Protein AF-A0A9D4KK01-F1 (afdb_monomer_lite)

pLDDT: mean 93.89, std 7.54, range [48.91, 98.69]

Organism: Dreissena polymorpha (NCBI:txid45954)

Secondary structure (DSSP, 8-state):
-EEE--TT-----S----EE---SSSS--TT---S-EE-TTHHHHHHHHHTT-SEEE---SHHHH--TT---

Radius of gyration: 13.93 Å; chains: 1; bounding box: 27×23×40 Å

Sequence (72 aa):
MHLSCPADLVIHIGKAVYGRIQAGDICPHPMIQTTECESETSTDIVKNLCQGMTSCHLKASNAIFDDPCTMT

Foldseek 3Di:
DKDADPPPDFDDQPDDWQFAQDDDDDVDDPPDDDNPFTQPCGSVLCCVQGGGHRMGDDDRDCVRRNGSPDDD

InterPro domains:
  IPR000922 D-galactoside/L-rhamnose binding SUEL lectin domain [PF02140] (3-71)
  IPR000922 D-galactoside/L-rhamnose binding SUEL lectin domain [PS50228] (1-72)
  IPR043159 D-galactoside/L-rhamnose binding SUEL lectin domain superfamily [G3DSA:2.60.120.740] (1-72)

Structure (mmCIF, N/CA/C/O backbone):
data_AF-A0A9D4KK01-F1
#
_entry.id   AF-A0A9D4KK01-F1
#
loop_
_atom_site.group_PDB
_atom_site.id
_atom_site.type_symbol
_atom_site.label_atom_id
_atom_site.label_alt_id
_atom_site.label_comp_id
_atom_site.label_asym_id
_atom_site.label_entity_id
_atom_site.label_seq_id
_atom_site.pdbx_PDB_ins_code
_atom_site.Cartn_x
_atom_site.Cartn_y
_atom_site.Cartn_z
_atom_site.occupancy
_atom_site.B_iso_or_equiv
_atom_site.auth_seq_id
_atom_site.auth_comp_id
_atom_site.auth_asym_id
_atom_site.auth_atom_id
_atom_site.pdbx_PDB_model_num
ATOM 1 N N . MET A 1 1 ? -6.414 -7.456 0.154 1.00 93.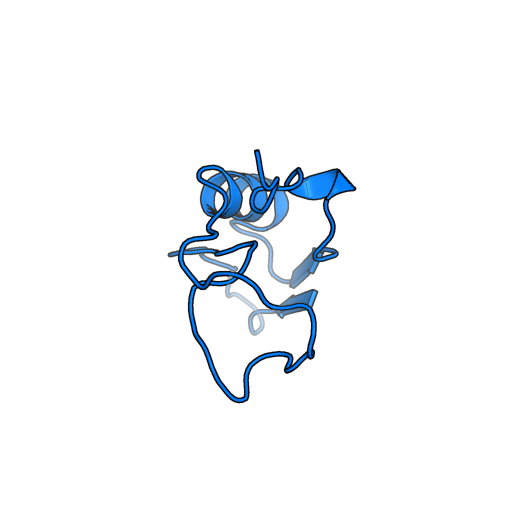50 1 MET A N 1
ATOM 2 C CA . MET A 1 1 ? -5.732 -7.232 1.444 1.00 93.50 1 MET A CA 1
ATOM 3 C C . MET A 1 1 ? -6.783 -6.819 2.450 1.00 93.50 1 MET A C 1
ATOM 5 O O . MET A 1 1 ? -7.606 -5.969 2.129 1.00 93.50 1 MET A O 1
ATOM 9 N N . HIS A 1 2 ? -6.776 -7.440 3.625 1.00 97.56 2 HIS A N 1
ATOM 10 C CA . HIS A 1 2 ? -7.692 -7.124 4.715 1.00 97.56 2 HIS A CA 1
ATOM 11 C C . HIS A 1 2 ? -6.887 -6.600 5.902 1.00 97.56 2 HIS A C 1
ATOM 13 O O . HIS A 1 2 ? -5.910 -7.231 6.297 1.00 97.56 2 HIS A O 1
ATOM 19 N N . LEU A 1 3 ? -7.284 -5.445 6.427 1.00 97.94 3 LEU A N 1
ATOM 20 C CA . LEU A 1 3 ? -6.732 -4.842 7.634 1.00 97.94 3 LEU A CA 1
ATOM 21 C C . LEU A 1 3 ? -7.818 -4.859 8.705 1.00 97.94 3 LEU A C 1
ATOM 23 O O . LEU A 1 3 ? -8.972 -4.548 8.409 1.00 97.94 3 LEU A O 1
ATOM 27 N N . SER A 1 4 ? -7.452 -5.191 9.936 1.00 98.12 4 SER A N 1
ATOM 28 C CA . SER A 1 4 ? -8.388 -5.249 11.056 1.00 98.12 4 SER A CA 1
ATOM 29 C C . SER A 1 4 ? -7.689 -4.928 12.365 1.00 98.12 4 SER A C 1
ATOM 31 O O . SER A 1 4 ? -6.578 -5.405 12.608 1.00 98.12 4 SER A O 1
ATOM 33 N N . CYS A 1 5 ? -8.377 -4.192 13.226 1.00 98.25 5 CYS A N 1
ATOM 34 C CA . CYS A 1 5 ? -7.996 -3.991 14.613 1.00 98.25 5 CYS A CA 1
ATOM 35 C C . CYS A 1 5 ? -8.965 -4.735 15.548 1.00 98.25 5 CYS A C 1
ATOM 37 O O . CYS A 1 5 ? -10.116 -4.982 15.175 1.00 98.25 5 CYS A O 1
ATOM 39 N N . PRO A 1 6 ? -8.516 -5.101 16.763 1.00 97.50 6 PRO A N 1
ATOM 40 C CA . PRO A 1 6 ? -9.404 -5.539 17.836 1.00 97.50 6 PRO A CA 1
ATOM 41 C C . PRO A 1 6 ? -10.507 -4.514 18.137 1.00 97.50 6 PRO A C 1
ATOM 43 O O . PRO A 1 6 ? -10.409 -3.350 17.743 1.00 97.50 6 PRO A O 1
ATOM 46 N N . ALA A 1 7 ? -11.534 -4.946 18.875 1.00 93.88 7 ALA A N 1
ATOM 47 C CA . ALA A 1 7 ? -12.584 -4.053 19.357 1.00 93.88 7 ALA A CA 1
ATOM 48 C C . ALA A 1 7 ? -11.990 -2.832 20.085 1.00 93.88 7 ALA A C 1
ATOM 50 O O . ALA A 1 7 ? -10.956 -2.938 20.746 1.00 93.88 7 ALA A O 1
ATOM 51 N N . ASP A 1 8 ? -12.641 -1.680 19.912 1.00 94.94 8 ASP A N 1
ATOM 52 C CA . ASP A 1 8 ? -12.263 -0.380 20.486 1.00 94.94 8 ASP A CA 1
ATOM 53 C C . ASP A 1 8 ? -10.922 0.210 20.000 1.00 94.94 8 ASP A C 1
ATOM 55 O O . ASP A 1 8 ? -10.500 1.265 20.473 1.00 94.94 8 ASP A O 1
ATOM 59 N N . LEU A 1 9 ? -10.271 -0.417 19.012 1.00 98.31 9 LEU A N 1
ATOM 60 C CA . LEU A 1 9 ? -9.081 0.106 18.336 1.00 98.31 9 LEU A CA 1
ATOM 61 C C . LEU A 1 9 ? -9.363 0.420 16.864 1.00 98.31 9 LEU A C 1
ATOM 63 O O . LEU A 1 9 ? -10.242 -0.163 16.233 1.00 98.31 9 LEU A O 1
ATOM 67 N N . VAL A 1 10 ? -8.572 1.330 16.296 1.00 98.56 10 VAL A N 1
ATOM 68 C CA . VAL A 1 10 ? -8.697 1.754 14.896 1.00 98.56 10 VAL A CA 1
ATOM 69 C C . VAL A 1 10 ? -7.375 1.639 14.150 1.00 98.56 10 VAL A C 1
ATOM 71 O O . VAL A 1 10 ? -6.294 1.733 14.733 1.00 98.56 10 VAL A O 1
ATOM 74 N N . ILE A 1 11 ? -7.472 1.467 12.835 1.00 98.69 11 ILE A N 1
ATOM 75 C CA . ILE A 1 11 ? -6.334 1.378 11.929 1.00 98.69 11 ILE A CA 1
ATOM 76 C C . ILE A 1 11 ? -5.610 2.728 11.874 1.00 98.69 11 ILE A C 1
ATOM 78 O O . ILE A 1 11 ? -6.207 3.770 11.592 1.00 98.69 11 ILE A O 1
ATOM 82 N N . HIS A 1 12 ? -4.292 2.682 12.073 1.00 98.50 12 HIS A N 1
ATOM 83 C CA . HIS A 1 12 ? -3.381 3.792 11.827 1.00 98.50 12 HIS A CA 1
ATOM 84 C C . HIS A 1 12 ? -2.343 3.384 10.775 1.00 98.50 12 HIS A C 1
ATOM 86 O O . HIS A 1 12 ? -1.536 2.483 11.002 1.00 98.50 12 HIS A O 1
ATOM 92 N N . ILE A 1 13 ? -2.361 4.039 9.617 1.00 98.50 13 ILE A N 1
ATOM 93 C CA . ILE A 1 13 ? -1.471 3.734 8.497 1.00 98.50 13 ILE A CA 1
ATOM 94 C C . ILE A 1 13 ? -0.184 4.552 8.633 1.00 98.50 13 ILE A C 1
ATOM 96 O O . ILE A 1 13 ? -0.172 5.758 8.388 1.00 98.50 13 ILE A O 1
ATOM 100 N N . GLY A 1 14 ? 0.911 3.883 9.003 1.00 98.31 14 GLY A N 1
ATOM 101 C CA . GLY A 1 14 ? 2.243 4.496 9.068 1.00 98.31 14 GLY A CA 1
ATOM 102 C C . GLY A 1 14 ? 2.901 4.632 7.692 1.00 98.31 14 GLY A C 1
ATOM 103 O O . GLY A 1 14 ? 3.256 5.732 7.275 1.00 98.31 14 GLY A O 1
ATOM 104 N N . LYS A 1 15 ? 3.022 3.513 6.970 1.00 97.56 15 LYS A N 1
ATOM 105 C CA . LYS A 1 15 ? 3.549 3.433 5.601 1.00 97.56 15 LYS A CA 1
ATOM 106 C C . LYS A 1 15 ? 2.772 2.369 4.829 1.00 97.56 15 LYS A C 1
ATOM 108 O O . LYS A 1 15 ? 2.441 1.326 5.389 1.00 97.56 15 LYS A O 1
ATOM 113 N N . ALA A 1 16 ? 2.524 2.612 3.549 1.00 97.38 16 ALA A N 1
ATOM 114 C CA . ALA A 1 16 ? 2.084 1.590 2.609 1.00 97.38 16 ALA A CA 1
ATOM 115 C C . ALA A 1 16 ? 2.906 1.683 1.323 1.00 97.38 16 ALA A C 1
ATOM 117 O O . ALA A 1 16 ? 3.207 2.783 0.862 1.00 97.38 16 ALA A O 1
ATOM 118 N N . VAL A 1 17 ? 3.241 0.528 0.750 1.00 96.38 17 VAL A N 1
ATOM 119 C CA . VAL A 1 17 ? 4.015 0.405 -0.490 1.00 96.38 17 VAL A CA 1
ATOM 120 C C . VAL A 1 17 ? 3.186 -0.372 -1.497 1.00 96.38 17 VAL A C 1
ATOM 122 O O . VAL A 1 17 ? 2.724 -1.475 -1.200 1.00 96.38 17 VAL A O 1
ATOM 125 N N . TYR A 1 18 ? 3.025 0.193 -2.688 1.00 96.38 18 TYR A N 1
ATOM 126 C CA . TYR A 1 18 ? 2.565 -0.531 -3.868 1.00 96.38 18 TYR A CA 1
ATOM 127 C C . TYR A 1 18 ? 3.679 -0.526 -4.917 1.00 96.38 18 TYR A C 1
ATOM 129 O O . TYR A 1 18 ? 4.245 0.527 -5.194 1.00 96.38 18 TYR A O 1
ATOM 137 N N . GLY A 1 19 ? 4.011 -1.698 -5.460 1.00 95.06 19 GLY A N 1
ATOM 138 C CA . GLY A 1 19 ? 5.155 -1.898 -6.351 1.00 95.06 19 GLY A CA 1
ATOM 139 C C . GLY A 1 19 ? 6.049 -3.045 -5.879 1.00 95.06 19 GLY A C 1
ATOM 140 O O . GLY A 1 19 ? 5.571 -4.037 -5.320 1.00 95.06 19 GLY A O 1
ATOM 141 N N . ARG A 1 20 ? 7.355 -2.909 -6.098 1.00 94.88 20 ARG A N 1
ATOM 142 C CA . ARG A 1 20 ? 8.386 -3.856 -5.687 1.00 94.88 20 ARG A CA 1
ATOM 143 C C . ARG A 1 20 ? 9.641 -3.133 -5.214 1.00 94.88 20 ARG A C 1
ATOM 145 O O . ARG A 1 20 ? 10.365 -2.559 -6.018 1.00 94.88 20 ARG A O 1
ATOM 152 N N . ILE A 1 21 ? 9.925 -3.280 -3.922 1.00 94.06 21 ILE A N 1
ATOM 153 C CA . ILE A 1 21 ? 11.099 -2.690 -3.258 1.00 94.06 21 ILE A CA 1
ATOM 154 C C . ILE A 1 21 ? 12.120 -3.724 -2.760 1.00 94.06 21 ILE A C 1
ATOM 156 O O . ILE A 1 21 ? 13.131 -3.376 -2.159 1.00 94.06 21 ILE A O 1
ATOM 160 N N . GLN A 1 22 ? 11.837 -5.017 -2.949 1.00 91.62 22 GLN A N 1
ATOM 161 C CA . GLN A 1 22 ? 12.676 -6.118 -2.474 1.00 91.62 22 GLN A CA 1
ATOM 162 C C . GLN A 1 22 ? 12.725 -7.248 -3.506 1.00 91.62 22 GLN A C 1
ATOM 164 O O . GLN A 1 22 ? 11.718 -7.580 -4.145 1.00 91.62 22 GLN A O 1
ATOM 169 N N . ALA A 1 23 ? 13.916 -7.826 -3.662 1.00 86.56 23 ALA A N 1
ATOM 170 C CA . ALA A 1 23 ? 14.147 -9.039 -4.438 1.00 86.56 23 ALA A CA 1
ATOM 171 C C . ALA A 1 23 ? 13.831 -10.293 -3.601 1.00 86.56 23 ALA A C 1
ATOM 173 O O . ALA A 1 23 ? 13.587 -10.208 -2.397 1.00 86.56 23 ALA A O 1
ATOM 174 N N . GLY A 1 24 ? 13.882 -11.464 -4.237 1.00 86.12 24 GLY A N 1
ATOM 175 C CA . GLY A 1 24 ? 13.754 -12.755 -3.561 1.00 86.12 24 GLY A CA 1
ATOM 176 C C . GLY A 1 24 ? 12.307 -13.217 -3.408 1.00 86.12 24 GLY A C 1
ATOM 177 O O . GLY A 1 24 ? 11.543 -13.212 -4.373 1.00 86.12 24 GLY A O 1
ATOM 178 N N . ASP A 1 25 ? 11.949 -13.639 -2.196 1.00 89.88 25 ASP A N 1
ATOM 179 C CA . ASP A 1 25 ? 10.784 -14.501 -1.954 1.00 89.88 25 ASP A CA 1
ATOM 180 C C . ASP A 1 25 ? 9.447 -13.759 -1.805 1.00 89.88 25 ASP A C 1
ATOM 182 O O . ASP A 1 25 ? 8.393 -14.384 -1.675 1.00 89.88 25 ASP A O 1
ATOM 186 N N . ILE A 1 26 ? 9.441 -12.423 -1.835 1.00 92.50 26 ILE A N 1
ATOM 187 C CA . ILE A 1 26 ? 8.192 -11.654 -1.786 1.00 92.50 26 ILE A CA 1
ATOM 188 C C . ILE A 1 26 ? 7.562 -11.647 -3.177 1.00 92.50 26 ILE A C 1
ATOM 190 O O . ILE A 1 26 ? 8.014 -10.935 -4.075 1.00 92.50 26 ILE A O 1
ATOM 194 N N . CYS A 1 27 ? 6.487 -12.421 -3.347 1.00 92.56 27 CYS A N 1
ATOM 195 C CA . CYS A 1 27 ? 5.758 -12.566 -4.612 1.00 92.56 27 CYS A CA 1
ATOM 196 C C . CYS A 1 27 ? 6.709 -12.862 -5.796 1.00 92.56 27 CYS A C 1
ATOM 198 O O . CYS A 1 27 ? 6.805 -12.029 -6.705 1.00 92.56 27 CYS A O 1
ATOM 200 N N . PRO A 1 28 ? 7.456 -13.983 -5.784 1.00 93.75 28 PRO A N 1
ATOM 201 C CA . PRO A 1 28 ? 8.487 -14.259 -6.777 1.00 93.75 28 PRO A CA 1
ATOM 202 C C . PRO A 1 28 ? 7.868 -14.465 -8.162 1.00 93.75 28 PRO A C 1
ATOM 204 O O . PRO A 1 28 ? 6.866 -15.164 -8.317 1.00 93.75 28 PRO A O 1
ATOM 207 N N . HIS A 1 29 ? 8.469 -13.853 -9.180 1.00 92.44 29 HIS A N 1
ATOM 208 C CA . HIS A 1 29 ? 8.023 -13.978 -10.564 1.00 92.44 29 HIS A CA 1
ATOM 209 C C . HIS A 1 29 ? 9.191 -13.719 -11.532 1.00 92.44 29 HIS A C 1
ATOM 211 O O . HIS A 1 29 ? 9.951 -12.777 -11.314 1.00 92.44 29 HIS A O 1
ATOM 217 N N . PRO A 1 30 ? 9.346 -14.489 -12.627 1.00 90.38 30 PRO A N 1
ATOM 218 C CA . PRO A 1 30 ? 10.482 -14.340 -13.546 1.00 90.38 30 PRO A CA 1
ATOM 219 C C . PRO A 1 30 ? 10.513 -12.999 -14.295 1.00 90.38 30 PRO A C 1
ATOM 221 O O . PRO A 1 30 ? 11.550 -12.615 -14.818 1.00 90.38 30 PRO A O 1
ATOM 224 N N . MET A 1 31 ? 9.390 -12.277 -14.352 1.00 89.19 31 MET A N 1
ATOM 225 C CA . MET A 1 31 ? 9.300 -10.972 -15.029 1.00 89.19 31 MET A CA 1
ATOM 226 C C . MET A 1 31 ? 9.606 -9.778 -14.114 1.00 89.19 31 MET A C 1
ATOM 228 O O . MET A 1 31 ? 9.338 -8.642 -14.487 1.00 89.19 31 MET A O 1
ATOM 232 N N . ILE A 1 32 ? 10.137 -10.010 -12.915 1.00 89.56 32 ILE A N 1
ATOM 233 C CA . ILE A 1 32 ? 10.619 -8.931 -12.051 1.00 89.56 32 ILE A CA 1
ATOM 234 C C . ILE A 1 32 ? 11.883 -8.335 -12.678 1.00 89.56 32 ILE A C 1
ATOM 236 O O . ILE A 1 32 ? 12.897 -9.017 -12.767 1.00 89.56 32 ILE A O 1
ATOM 240 N N . GLN A 1 33 ? 11.817 -7.069 -13.092 1.00 87.50 33 GLN A N 1
ATOM 241 C CA . GLN A 1 33 ? 12.932 -6.371 -13.750 1.00 87.50 33 GLN A CA 1
ATOM 242 C C . GLN A 1 33 ? 13.673 -5.403 -12.821 1.00 87.50 33 GLN A C 1
ATOM 244 O O . GLN A 1 33 ? 14.846 -5.119 -13.031 1.00 87.50 33 GLN A O 1
ATOM 249 N N . THR A 1 34 ? 13.001 -4.895 -11.786 1.00 90.44 34 THR A N 1
ATOM 250 C CA . THR A 1 34 ? 13.560 -3.914 -10.851 1.00 90.44 34 THR A CA 1
ATOM 251 C C . THR A 1 34 ? 12.976 -4.084 -9.448 1.00 90.44 34 THR A C 1
ATOM 253 O O . THR A 1 34 ? 11.879 -4.624 -9.267 1.00 90.44 34 THR A O 1
ATOM 256 N N . THR A 1 35 ? 13.731 -3.616 -8.457 1.00 93.06 35 THR A N 1
ATOM 257 C CA . THR A 1 35 ? 13.300 -3.426 -7.066 1.00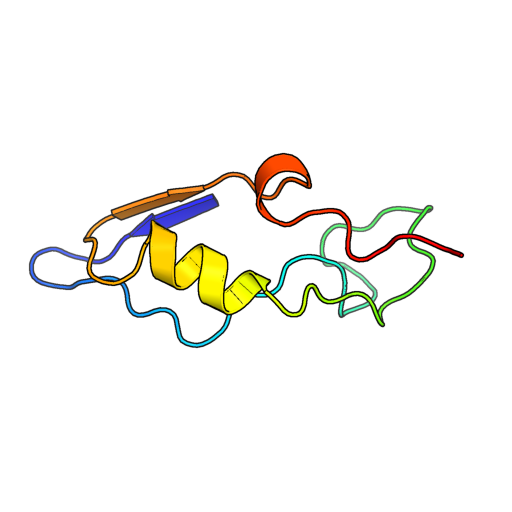 93.06 35 THR A CA 1
ATOM 258 C C . THR A 1 35 ? 13.287 -1.950 -6.669 1.00 93.06 35 THR A C 1
ATOM 260 O O . THR A 1 35 ? 13.219 -1.631 -5.491 1.00 93.06 35 THR A O 1
ATOM 263 N N . GLU A 1 36 ? 13.378 -1.047 -7.639 1.00 92.81 36 GLU A N 1
ATOM 264 C CA . GLU A 1 36 ? 13.214 0.398 -7.468 1.00 92.81 36 GLU A CA 1
ATOM 265 C C . GLU A 1 36 ? 11.828 0.810 -7.978 1.00 92.81 36 GLU A C 1
ATOM 267 O O . GLU A 1 36 ? 11.682 1.734 -8.767 1.00 92.81 36 GLU A O 1
ATOM 272 N N . CYS A 1 37 ? 10.797 0.061 -7.581 1.00 93.25 37 CYS A N 1
ATOM 273 C CA . CYS A 1 37 ? 9.420 0.356 -7.943 1.00 93.25 37 CYS A CA 1
ATOM 274 C C . CYS A 1 37 ? 8.587 0.596 -6.682 1.00 93.25 37 CYS A C 1
ATOM 276 O O . CYS A 1 37 ? 8.209 -0.340 -5.978 1.00 93.25 37 CYS A O 1
ATOM 278 N N . GLU A 1 38 ? 8.264 1.852 -6.405 1.00 94.31 38 GLU A N 1
ATOM 279 C CA . GLU A 1 38 ? 7.395 2.257 -5.302 1.00 94.31 38 GLU A CA 1
ATOM 280 C C . GLU A 1 38 ? 6.483 3.376 -5.801 1.00 94.31 38 GLU A C 1
ATOM 282 O O . GLU A 1 38 ? 6.948 4.371 -6.346 1.00 94.31 38 GLU A O 1
ATOM 287 N N . SER A 1 39 ? 5.172 3.204 -5.640 1.00 95.44 39 SER A N 1
ATOM 288 C CA . SER A 1 39 ? 4.209 4.282 -5.864 1.00 95.44 39 SER A CA 1
ATOM 289 C C . SER A 1 39 ? 4.399 5.365 -4.804 1.00 95.44 39 SER A C 1
ATOM 291 O O . SER A 1 39 ? 4.306 5.090 -3.608 1.00 95.44 39 SER A O 1
ATOM 293 N N . GLU A 1 40 ? 4.607 6.609 -5.234 1.00 94.69 40 GLU A N 1
ATOM 294 C CA . GLU A 1 40 ? 4.746 7.755 -4.326 1.00 94.69 40 GLU A CA 1
ATOM 295 C C . GLU A 1 40 ? 3.453 8.044 -3.544 1.00 94.69 40 GLU A C 1
ATOM 297 O O . GLU A 1 40 ? 3.488 8.602 -2.449 1.00 94.69 40 GLU A O 1
ATOM 302 N N . THR A 1 41 ? 2.299 7.630 -4.074 1.00 96.81 41 THR A N 1
ATOM 303 C CA . THR A 1 41 ? 0.974 7.938 -3.520 1.00 96.81 41 THR A CA 1
ATOM 304 C C . THR A 1 41 ? 0.383 6.801 -2.690 1.00 96.81 41 THR A C 1
ATOM 306 O O . THR A 1 41 ? -0.674 6.974 -2.076 1.00 96.81 41 THR A O 1
ATOM 309 N N . SER A 1 42 ? 1.040 5.635 -2.607 1.00 97.81 42 SER A N 1
ATOM 310 C CA . SER A 1 42 ? 0.448 4.450 -1.973 1.00 97.81 42 SER A CA 1
ATOM 311 C C . SER A 1 42 ? 0.090 4.665 -0.506 1.00 97.81 42 SER A C 1
ATOM 313 O O . SER A 1 42 ? -0.963 4.208 -0.062 1.00 97.81 42 SER A O 1
ATOM 315 N N . THR A 1 43 ? 0.921 5.383 0.253 1.00 98.38 43 THR A N 1
ATOM 316 C CA . THR A 1 43 ? 0.624 5.673 1.665 1.00 98.38 43 THR A CA 1
ATOM 317 C C . THR A 1 43 ? -0.616 6.553 1.810 1.00 98.38 43 THR A C 1
ATOM 319 O O . THR A 1 43 ? -1.479 6.248 2.635 1.00 98.38 43 THR A O 1
ATOM 322 N N . ASP A 1 44 ? -0.744 7.594 0.992 1.00 98.38 44 ASP A N 1
ATOM 323 C CA . ASP A 1 44 ? -1.866 8.530 1.070 1.00 98.38 44 ASP A CA 1
ATOM 324 C C . ASP A 1 44 ? -3.174 7.886 0.612 1.00 98.38 44 ASP A C 1
ATOM 326 O O . ASP A 1 44 ? -4.205 8.053 1.261 1.00 98.38 44 ASP A O 1
ATOM 330 N N . ILE A 1 45 ? -3.133 7.060 -0.436 1.00 98.19 45 ILE A N 1
ATOM 331 C CA . ILE A 1 45 ? -4.298 6.298 -0.898 1.00 98.19 45 ILE A CA 1
ATOM 332 C C . ILE A 1 45 ? -4.796 5.353 0.202 1.00 98.19 45 ILE A C 1
ATOM 334 O O . ILE A 1 45 ? -5.986 5.341 0.515 1.00 98.19 45 ILE A O 1
ATOM 338 N N . VAL A 1 46 ? -3.904 4.584 0.841 1.00 98.31 46 VAL A N 1
ATOM 339 C CA . VAL A 1 46 ? -4.316 3.657 1.911 1.00 98.31 46 VAL A CA 1
ATOM 340 C C . VAL A 1 46 ? -4.805 4.412 3.148 1.00 98.31 46 VAL A C 1
ATOM 342 O O . VAL A 1 46 ? -5.781 3.985 3.765 1.00 98.31 46 VAL A O 1
ATOM 345 N N . LYS A 1 47 ? -4.191 5.552 3.495 1.00 98.56 47 LYS A N 1
ATOM 346 C CA . LYS A 1 47 ? -4.705 6.438 4.552 1.00 98.56 47 LYS A CA 1
ATOM 347 C C . LYS A 1 47 ? -6.125 6.899 4.238 1.00 98.56 47 LYS A C 1
ATOM 349 O O . LYS A 1 47 ? -7.009 6.701 5.063 1.00 98.56 47 LYS A O 1
ATOM 354 N N . ASN A 1 48 ? -6.362 7.431 3.043 1.00 98.25 48 ASN A N 1
ATOM 355 C CA . ASN A 1 48 ? -7.678 7.926 2.640 1.00 98.25 48 ASN A CA 1
ATOM 356 C C . ASN A 1 48 ? -8.760 6.839 2.680 1.00 98.25 48 ASN A C 1
ATOM 358 O O . ASN A 1 48 ? -9.914 7.137 2.975 1.00 98.25 48 ASN A O 1
ATOM 362 N N . LEU A 1 49 ? -8.395 5.586 2.400 1.00 97.56 49 LEU A N 1
ATOM 363 C CA . LEU A 1 49 ? -9.343 4.475 2.350 1.00 97.56 49 LEU A CA 1
ATOM 364 C C . LEU A 1 49 ? -9.570 3.773 3.692 1.00 97.56 49 LEU A C 1
ATOM 366 O O . LEU A 1 49 ? -10.643 3.209 3.880 1.00 97.56 49 LEU A O 1
ATOM 370 N N . CYS A 1 50 ? -8.584 3.749 4.593 1.00 98.50 50 CYS A N 1
ATOM 371 C CA . CYS A 1 50 ? -8.616 2.864 5.765 1.00 98.50 50 CYS A CA 1
ATOM 372 C C . CYS A 1 50 ? -8.339 3.546 7.111 1.00 98.50 50 CYS A C 1
ATOM 374 O O . CYS A 1 50 ? -8.581 2.935 8.154 1.00 98.50 50 CYS A O 1
ATOM 376 N N . GLN A 1 51 ? -7.788 4.762 7.127 1.00 98.56 51 GLN A N 1
ATOM 377 C CA . GLN A 1 51 ? -7.397 5.429 8.369 1.00 98.56 51 GLN A CA 1
ATOM 378 C C . GLN A 1 51 ? -8.611 5.623 9.288 1.00 98.56 51 GLN A C 1
ATOM 380 O O . GLN A 1 51 ? -9.645 6.136 8.871 1.00 98.56 51 GLN A O 1
ATOM 385 N N . GLY A 1 52 ? -8.478 5.242 10.560 1.00 98.38 52 GLY A N 1
ATOM 386 C CA . GLY A 1 52 ? -9.532 5.414 11.562 1.00 98.38 52 GLY A CA 1
ATOM 387 C C . GLY A 1 52 ? -10.662 4.380 11.497 1.00 98.38 52 GLY A C 1
ATOM 388 O O . GLY A 1 52 ? -11.556 4.417 12.339 1.00 98.38 52 GLY A O 1
ATOM 389 N N . MET A 1 53 ? -10.628 3.435 10.554 1.00 98.06 53 MET A N 1
ATOM 390 C CA . MET A 1 53 ? -11.595 2.336 10.494 1.00 98.06 53 MET A CA 1
ATOM 391 C C . MET A 1 53 ? -11.173 1.180 11.411 1.00 98.06 53 MET A C 1
ATOM 393 O O . MET A 1 53 ? -9.987 0.968 11.649 1.00 98.06 53 MET A O 1
ATOM 397 N N . THR A 1 54 ? -12.127 0.386 11.899 1.00 98.31 54 THR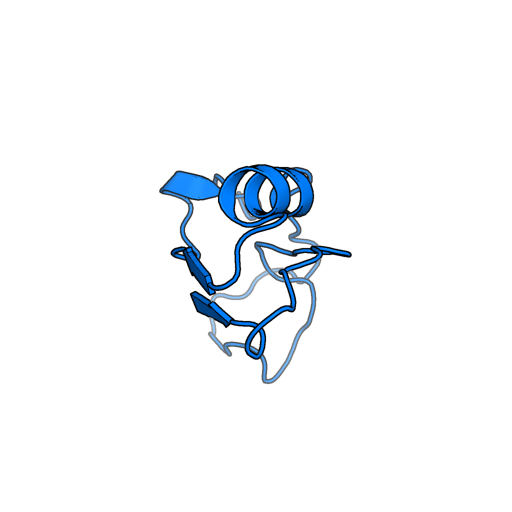 A N 1
ATOM 398 C CA . THR A 1 54 ? -11.854 -0.868 12.636 1.00 98.31 54 THR A CA 1
ATOM 399 C C . THR A 1 54 ? -11.453 -2.012 11.708 1.00 98.31 54 THR A C 1
ATOM 401 O O . THR A 1 54 ? -10.663 -2.876 12.083 1.00 98.31 54 THR A O 1
ATOM 404 N N . SER A 1 55 ? -11.973 -2.022 10.480 1.00 98.25 55 SE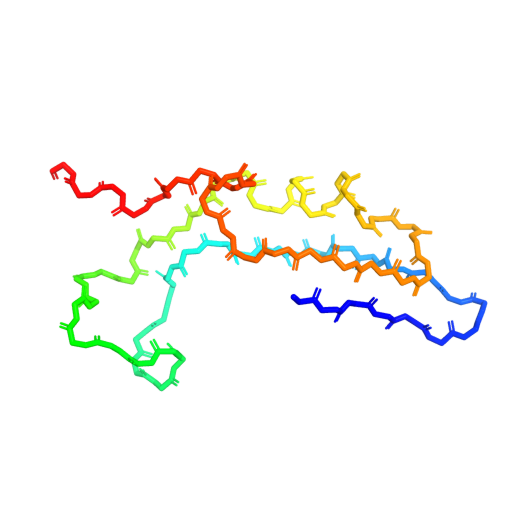R A N 1
ATOM 405 C CA . SER A 1 55 ? -11.555 -2.943 9.426 1.00 98.25 55 SER A CA 1
ATOM 406 C C . SER A 1 55 ? -11.614 -2.270 8.058 1.00 98.25 55 SER A C 1
ATOM 408 O O . SER A 1 55 ? -12.423 -1.373 7.834 1.00 98.25 55 SER A O 1
ATOM 410 N N . CYS A 1 56 ? -10.745 -2.699 7.147 1.00 98.19 56 CYS A N 1
ATOM 411 C CA . CYS A 1 56 ? -10.668 -2.188 5.787 1.00 98.19 56 CYS A CA 1
ATOM 412 C C . CYS A 1 56 ? -10.333 -3.328 4.824 1.00 98.19 56 CYS A C 1
ATOM 414 O O . CYS A 1 56 ? -9.538 -4.218 5.141 1.00 98.19 56 CYS A O 1
ATOM 416 N N . HIS A 1 57 ? -10.919 -3.310 3.631 1.00 97.88 57 HIS A N 1
ATOM 417 C CA . HIS A 1 57 ? -10.561 -4.238 2.567 1.00 97.88 57 HIS A CA 1
ATOM 418 C C . HIS A 1 57 ? -10.217 -3.464 1.301 1.00 97.88 57 HIS A C 1
ATOM 420 O O . HIS A 1 57 ? -11.006 -2.658 0.821 1.00 97.88 57 HIS A O 1
ATOM 426 N N . LEU A 1 58 ? -9.039 -3.741 0.750 1.00 95.44 58 LEU A N 1
ATOM 427 C CA . LEU A 1 58 ? -8.527 -3.086 -0.445 1.00 95.44 58 LEU A CA 1
ATOM 428 C C . LEU A 1 58 ? -7.819 -4.083 -1.355 1.00 95.44 58 LEU A C 1
ATOM 430 O O . LEU A 1 58 ? -7.201 -5.053 -0.903 1.00 95.44 58 LEU A O 1
ATOM 434 N N . LYS A 1 59 ? -7.904 -3.845 -2.660 1.00 96.69 59 LYS A N 1
ATOM 435 C CA . LYS A 1 59 ? -7.220 -4.650 -3.670 1.00 96.69 59 LYS A CA 1
ATOM 436 C C . LYS A 1 59 ? -5.875 -4.004 -3.998 1.00 96.69 59 LYS A C 1
ATOM 438 O O . LYS A 1 59 ? -5.814 -2.810 -4.250 1.00 96.69 59 LYS A O 1
ATOM 443 N N . ALA A 1 60 ? -4.806 -4.795 -4.019 1.00 95.56 60 ALA A N 1
ATOM 444 C CA . ALA A 1 60 ? -3.540 -4.359 -4.596 1.00 95.56 60 ALA A CA 1
ATOM 445 C C . ALA A 1 60 ? -3.689 -4.423 -6.124 1.00 95.56 60 ALA A C 1
ATOM 447 O O . ALA A 1 60 ? -3.654 -5.509 -6.702 1.00 95.56 60 ALA A O 1
ATOM 448 N N . SER A 1 61 ? -3.990 -3.290 -6.759 1.00 96.12 61 SER A N 1
ATOM 449 C CA . SER A 1 61 ? -4.200 -3.221 -8.208 1.00 96.12 61 SER A CA 1
ATOM 450 C C . SER A 1 61 ? -3.900 -1.843 -8.775 1.00 96.12 61 SER A C 1
ATOM 452 O O . SER A 1 61 ? -4.221 -0.843 -8.132 1.00 96.12 61 SER A O 1
ATOM 454 N N . ASN A 1 62 ? -3.455 -1.810 -10.032 1.00 95.12 62 ASN A N 1
ATOM 455 C CA . ASN A 1 62 ? -3.178 -0.574 -10.769 1.00 95.12 62 ASN A CA 1
ATOM 456 C C . ASN A 1 62 ? -4.410 0.338 -10.893 1.00 95.12 62 ASN A C 1
ATOM 458 O O . ASN A 1 62 ? -4.271 1.542 -10.972 1.00 95.12 62 ASN A O 1
ATOM 462 N N . ALA A 1 63 ? -5.633 -0.198 -10.829 1.00 95.25 63 ALA A N 1
ATOM 463 C CA . ALA A 1 63 ? -6.844 0.632 -10.825 1.00 95.25 63 ALA A CA 1
ATOM 464 C C . ALA A 1 63 ? -6.994 1.524 -9.572 1.00 95.25 63 ALA A C 1
ATOM 466 O O . ALA A 1 63 ? -7.811 2.436 -9.575 1.00 95.25 63 ALA A O 1
ATOM 467 N N . ILE A 1 64 ? -6.270 1.220 -8.489 1.00 95.12 64 ILE A N 1
ATOM 468 C CA . ILE A 1 64 ? -6.307 1.976 -7.227 1.00 95.12 64 ILE A CA 1
ATOM 469 C C . ILE A 1 64 ? -5.032 2.802 -7.050 1.00 95.12 64 ILE A C 1
ATOM 471 O O . ILE A 1 64 ? -5.108 3.904 -6.523 1.00 95.12 64 ILE A O 1
ATOM 475 N N . PHE A 1 65 ? -3.879 2.260 -7.452 1.00 94.88 65 PHE A N 1
ATOM 476 C CA . PHE A 1 65 ? -2.556 2.82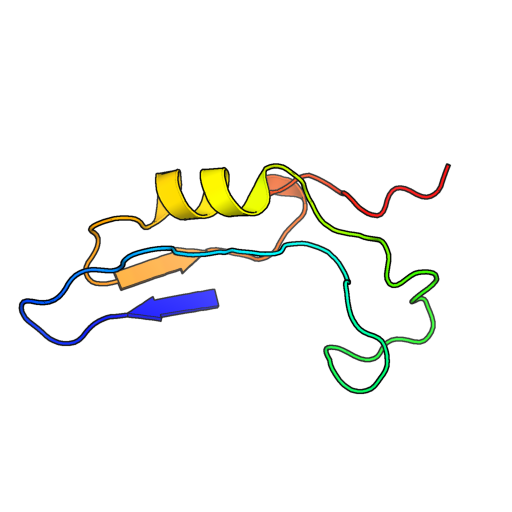2 -7.153 1.00 94.88 65 PHE A CA 1
ATOM 477 C C . PHE A 1 65 ? -1.785 3.317 -8.382 1.00 94.88 65 PHE A C 1
ATOM 479 O O . PHE A 1 65 ? -0.632 3.723 -8.233 1.00 94.88 65 PHE A O 1
ATOM 486 N N . ASP A 1 66 ? -2.391 3.227 -9.569 1.00 92.62 66 ASP A N 1
ATOM 487 C CA . ASP A 1 66 ? -1.715 3.286 -10.868 1.00 92.62 66 ASP A CA 1
ATOM 488 C C . ASP A 1 66 ? -0.597 2.234 -10.998 1.00 92.62 66 ASP A C 1
ATOM 490 O O . ASP A 1 66 ? -0.432 1.371 -10.130 1.00 92.62 66 ASP A O 1
ATOM 494 N N . ASP A 1 67 ? 0.111 2.216 -12.130 1.00 92.75 67 ASP A N 1
ATOM 495 C CA . ASP A 1 67 ? 1.266 1.333 -12.324 1.00 92.75 67 ASP A CA 1
ATOM 496 C C . ASP A 1 67 ? 2.578 2.106 -12.097 1.00 92.75 67 ASP A C 1
ATOM 498 O O . ASP A 1 67 ? 3.023 2.835 -12.989 1.00 92.75 67 ASP A O 1
ATOM 502 N N . PRO A 1 68 ? 3.214 1.972 -10.918 1.00 92.06 68 PRO A N 1
ATOM 503 C CA . PRO A 1 68 ? 4.488 2.626 -10.643 1.00 92.06 68 PRO A CA 1
ATOM 504 C C . PRO A 1 68 ? 5.674 1.936 -11.328 1.00 92.06 68 PRO A C 1
ATOM 506 O O . PRO A 1 68 ? 6.759 2.504 -11.369 1.00 92.06 68 PRO A O 1
ATOM 509 N N . CYS A 1 69 ? 5.502 0.719 -11.857 1.00 89.69 69 CYS A N 1
ATOM 510 C CA . CYS A 1 69 ? 6.575 -0.062 -12.470 1.00 89.69 69 CYS A CA 1
ATOM 511 C C . CYS A 1 69 ? 6.542 0.051 -14.003 1.00 89.69 69 CYS A C 1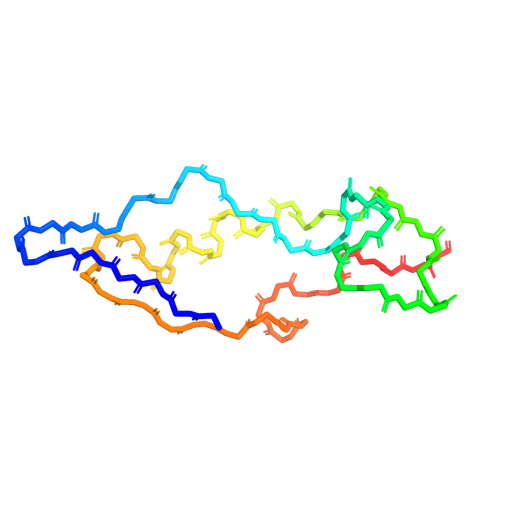
ATOM 513 O O . CYS A 1 69 ? 6.869 -0.909 -14.710 1.00 89.69 69 CYS A O 1
ATOM 515 N N . THR A 1 70 ? 6.114 1.201 -14.530 1.00 78.19 70 THR A N 1
ATOM 516 C CA . THR A 1 70 ? 6.091 1.453 -15.971 1.00 78.19 70 THR A CA 1
ATOM 517 C C . THR A 1 70 ? 7.523 1.571 -16.473 1.00 78.19 70 THR A C 1
ATOM 519 O O . THR A 1 70 ? 8.209 2.563 -16.259 1.00 78.19 70 THR A O 1
ATOM 522 N N . MET A 1 71 ? 8.006 0.510 -17.117 1.00 62.88 71 MET A N 1
ATOM 523 C CA . MET A 1 71 ? 9.300 0.545 -17.785 1.00 62.88 71 MET A CA 1
ATOM 524 C C . MET A 1 71 ? 9.191 1.449 -19.015 1.00 62.88 71 MET A C 1
ATOM 526 O O . MET A 1 71 ? 8.668 1.022 -20.045 1.00 62.88 71 MET A O 1
ATOM 530 N N . THR A 1 72 ? 9.644 2.696 -18.894 1.00 48.91 72 THR A N 1
ATOM 531 C CA . THR A 1 72 ? 10.149 3.455 -20.047 1.00 48.91 72 THR A CA 1
ATOM 532 C C . THR A 1 72 ? 11.552 2.996 -20.391 1.00 48.91 72 THR A C 1
ATOM 534 O O . THR A 1 72 ? 12.351 2.867 -19.435 1.00 48.91 72 THR A O 1
#